Protein AF-A0A1D2X527-F1 (afdb_monomer)

Radius of gyration: 15.73 Å; Cα contacts (8 Å, |Δi|>4): 69; chains: 1; bounding box: 43×43×26 Å

Structure (mmCIF, N/CA/C/O backbone):
data_AF-A0A1D2X527-F1
#
_entry.id   AF-A0A1D2X527-F1
#
loop_
_atom_site.group_PDB
_atom_site.id
_atom_site.type_symbol
_atom_site.label_atom_id
_atom_site.label_alt_id
_atom_site.label_comp_id
_atom_site.label_asym_id
_atom_site.label_entity_id
_atom_site.label_seq_id
_atom_site.pdbx_PDB_ins_code
_atom_site.Cartn_x
_atom_site.Cartn_y
_atom_site.Cartn_z
_atom_site.occupancy
_atom_site.B_iso_or_equiv
_atom_site.auth_seq_id
_atom_site.auth_comp_id
_atom_site.auth_asym_id
_atom_site.auth_atom_id
_atom_site.pdbx_PDB_model_num
ATOM 1 N N . MET A 1 1 ? -6.341 -3.069 7.183 1.00 75.25 1 MET A N 1
ATOM 2 C CA . MET A 1 1 ? -5.343 -4.160 7.015 1.00 75.25 1 MET A CA 1
ATOM 3 C C . MET A 1 1 ? -3.953 -3.573 6.739 1.00 75.25 1 MET A C 1
ATOM 5 O O . MET A 1 1 ? -3.871 -2.488 6.172 1.00 75.25 1 MET A O 1
ATOM 9 N N . LYS A 1 2 ? -2.861 -4.246 7.144 1.00 83.06 2 LYS A N 1
ATOM 10 C CA . LYS A 1 2 ? -1.477 -3.773 6.912 1.00 83.06 2 LYS A CA 1
ATOM 11 C C . LYS A 1 2 ? -0.920 -4.316 5.598 1.00 83.06 2 LYS A C 1
ATOM 13 O O . LYS A 1 2 ? -0.863 -5.528 5.402 1.00 83.06 2 LYS A O 1
ATOM 18 N N . TYR A 1 3 ? -0.449 -3.414 4.747 1.00 86.69 3 TYR A N 1
ATOM 19 C CA . TYR A 1 3 ? 0.144 -3.735 3.454 1.00 86.69 3 TYR A CA 1
ATOM 20 C C . TYR A 1 3 ? 1.537 -3.134 3.338 1.00 86.69 3 TYR A C 1
ATOM 22 O O . TYR A 1 3 ? 1.857 -2.138 3.989 1.00 86.69 3 TYR A O 1
ATOM 30 N N . GLN A 1 4 ? 2.373 -3.740 2.506 1.00 88.50 4 GLN A N 1
ATOM 31 C CA . GLN A 1 4 ? 3.676 -3.200 2.157 1.00 88.50 4 GLN A CA 1
ATOM 32 C C . GLN A 1 4 ? 3.587 -2.468 0.821 1.00 88.50 4 GLN A C 1
ATOM 34 O O . GLN A 1 4 ? 3.071 -3.019 -0.147 1.00 88.50 4 GLN A O 1
ATOM 39 N N . ALA A 1 5 ? 4.099 -1.243 0.753 1.00 90.12 5 ALA A N 1
ATOM 40 C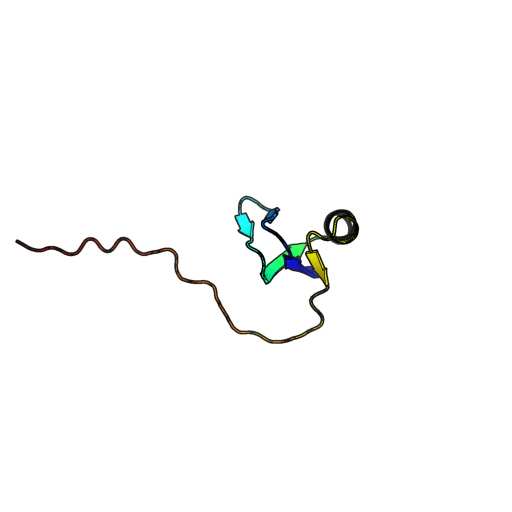 CA . ALA A 1 5 ? 4.195 -0.502 -0.493 1.00 90.12 5 ALA A CA 1
ATOM 41 C C . ALA A 1 5 ? 5.269 -1.132 -1.387 1.00 90.12 5 ALA A C 1
ATOM 43 O O . ALA A 1 5 ? 6.418 -1.282 -0.978 1.00 90.12 5 ALA A O 1
ATOM 44 N N . LEU A 1 6 ? 4.927 -1.484 -2.620 1.00 88.12 6 LEU A N 1
ATOM 45 C CA . LEU A 1 6 ? 5.896 -1.901 -3.637 1.00 88.12 6 LEU A CA 1
ATOM 46 C C . LEU A 1 6 ? 6.446 -0.706 -4.425 1.00 88.12 6 LEU A C 1
ATOM 48 O O . LEU A 1 6 ? 7.499 -0.818 -5.050 1.00 88.12 6 LEU A O 1
ATOM 52 N N . ASN A 1 7 ? 5.764 0.437 -4.346 1.00 86.31 7 ASN A N 1
ATOM 53 C CA . ASN A 1 7 ? 6.109 1.701 -4.991 1.00 86.31 7 ASN A CA 1
ATOM 54 C C . ASN A 1 7 ? 5.902 2.881 -4.027 1.00 86.31 7 ASN A C 1
ATOM 56 O O . ASN A 1 7 ? 5.480 2.691 -2.889 1.00 86.31 7 ASN A O 1
ATOM 60 N N . SER A 1 8 ? 6.196 4.103 -4.477 1.00 86.69 8 SER A N 1
ATOM 61 C CA . SER A 1 8 ? 5.887 5.318 -3.717 1.00 86.69 8 SER A CA 1
ATOM 62 C C . SER A 1 8 ? 4.385 5.614 -3.756 1.00 86.69 8 SER A C 1
ATOM 64 O O . SER A 1 8 ? 3.841 5.898 -4.820 1.00 86.69 8 SER A O 1
ATOM 66 N N . ILE A 1 9 ? 3.712 5.567 -2.607 1.00 86.25 9 ILE A N 1
ATOM 67 C CA . ILE A 1 9 ? 2.259 5.752 -2.483 1.00 86.25 9 ILE A CA 1
ATOM 68 C C . ILE A 1 9 ? 1.971 6.939 -1.579 1.00 86.25 9 ILE A C 1
ATOM 70 O O . ILE A 1 9 ? 2.442 6.994 -0.446 1.00 86.25 9 ILE A O 1
ATOM 74 N N . ARG A 1 10 ? 1.143 7.876 -2.043 1.00 88.56 10 ARG A N 1
ATOM 75 C CA . ARG A 1 10 ? 0.637 8.958 -1.197 1.00 88.56 10 ARG A CA 1
ATOM 76 C C . ARG A 1 10 ? -0.708 8.553 -0.599 1.00 88.56 10 ARG A C 1
ATOM 78 O O . ARG A 1 10 ? -1.676 8.379 -1.330 1.00 88.56 10 ARG A O 1
ATOM 85 N N . HIS A 1 11 ? -0.770 8.406 0.719 1.00 85.00 11 HIS A N 1
ATOM 86 C CA . HIS A 1 11 ? -1.973 7.998 1.438 1.00 85.00 11 HIS A CA 1
ATOM 87 C C . HIS A 1 11 ? -2.110 8.790 2.744 1.00 85.00 11 HIS A C 1
ATOM 89 O O . HIS A 1 11 ? -1.127 8.977 3.457 1.00 85.00 11 HIS A O 1
ATOM 95 N N . ASN A 1 12 ? -3.313 9.291 3.050 1.00 81.44 12 ASN A N 1
ATOM 96 C CA . ASN A 1 12 ? -3.575 10.116 4.242 1.00 81.44 12 ASN A CA 1
ATOM 97 C C . ASN A 1 12 ? -2.609 11.313 4.398 1.00 81.44 12 ASN A C 1
ATOM 99 O O . ASN A 1 12 ? -2.096 11.602 5.474 1.00 81.44 12 ASN A O 1
ATOM 103 N N . GLY A 1 13 ? -2.287 11.981 3.285 1.00 86.19 13 GLY A N 1
ATOM 104 C CA . GLY A 1 13 ? -1.353 13.113 3.275 1.00 86.19 13 GLY A CA 1
ATOM 105 C C . GLY A 1 13 ? 0.125 12.738 3.448 1.00 86.19 13 GLY A C 1
ATOM 106 O O . GLY A 1 13 ? 0.981 13.604 3.268 1.00 86.19 13 GLY A O 1
ATOM 107 N N . LYS A 1 14 ? 0.448 11.465 3.706 1.00 87.38 14 LYS A N 1
ATOM 108 C CA . LYS A 1 14 ? 1.815 10.962 3.869 1.00 87.38 14 LYS A CA 1
ATOM 109 C C . LYS A 1 14 ? 2.280 10.215 2.619 1.00 87.38 14 LYS A C 1
ATOM 111 O O . LYS A 1 14 ? 1.498 9.520 1.976 1.00 87.38 14 LYS A O 1
ATOM 116 N N . LEU A 1 15 ? 3.552 10.371 2.262 1.00 87.88 15 LEU A N 1
ATOM 117 C CA . LEU A 1 15 ? 4.188 9.599 1.196 1.00 87.88 15 LEU A CA 1
ATOM 118 C C . LEU A 1 15 ? 4.893 8.388 1.817 1.00 87.88 15 LEU A C 1
ATOM 120 O O . LEU A 1 15 ? 5.783 8.555 2.645 1.00 87.88 15 LEU A O 1
ATOM 124 N N . PHE A 1 16 ? 4.481 7.192 1.417 1.00 86.69 16 PHE A N 1
ATOM 125 C CA . PHE A 1 16 ? 5.086 5.920 1.787 1.00 86.69 16 PHE A CA 1
ATOM 126 C C . PHE A 1 16 ? 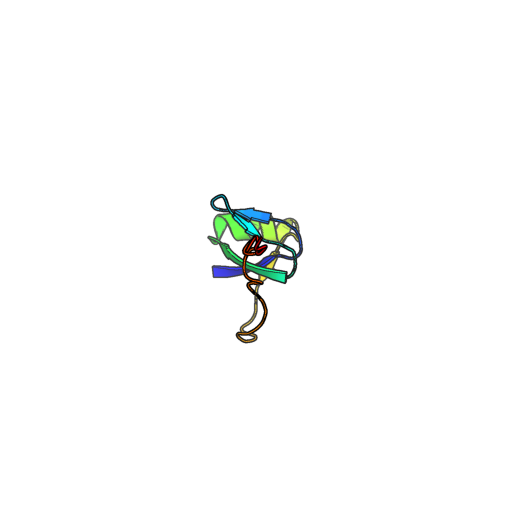5.988 5.470 0.648 1.00 86.69 16 PHE A C 1
ATOM 128 O O . PHE A 1 16 ? 5.535 5.351 -0.487 1.00 86.69 16 PHE A O 1
ATOM 135 N N . SER A 1 17 ? 7.261 5.239 0.935 1.00 86.12 17 SER A N 1
ATOM 136 C CA . SER A 1 17 ? 8.227 4.738 -0.046 1.00 86.12 17 SER A CA 1
ATOM 137 C C . SER A 1 17 ? 8.106 3.226 -0.235 1.00 86.12 17 SER A C 1
ATOM 139 O O . SER A 1 17 ? 7.563 2.520 0.612 1.00 86.12 17 SER A O 1
ATOM 141 N N . LYS A 1 18 ? 8.687 2.697 -1.316 1.00 87.19 18 LYS A N 1
ATOM 142 C CA . LYS A 1 18 ? 8.814 1.248 -1.521 1.00 87.19 18 LYS A CA 1
ATOM 143 C C . LYS A 1 18 ? 9.419 0.560 -0.286 1.00 87.19 18 LYS A C 1
ATOM 145 O O . LYS A 1 18 ? 10.463 0.970 0.213 1.00 87.19 18 LYS A O 1
ATOM 150 N N . GLY A 1 19 ? 8.767 -0.500 0.177 1.00 83.06 19 GLY A N 1
ATOM 151 C CA . GLY A 1 19 ? 9.110 -1.276 1.366 1.00 83.06 19 GLY A CA 1
ATOM 152 C C . GLY A 1 19 ? 8.427 -0.798 2.651 1.00 83.06 19 GLY A C 1
ATOM 153 O O . GLY A 1 19 ? 8.369 -1.574 3.609 1.00 83.06 19 GLY A O 1
ATOM 154 N N . GLU A 1 20 ? 7.873 0.420 2.676 1.00 85.12 20 GLU A N 1
ATOM 155 C CA . GLU A 1 20 ? 7.157 0.945 3.841 1.00 85.12 20 GLU A CA 1
ATOM 156 C C . GLU A 1 20 ? 5.849 0.197 4.079 1.00 85.12 20 GLU A C 1
ATOM 158 O O . GLU A 1 20 ? 5.205 -0.308 3.160 1.00 85.12 20 GLU A O 1
ATOM 163 N N . THR A 1 21 ? 5.447 0.131 5.344 1.00 84.88 21 THR A N 1
ATOM 164 C CA . THR A 1 21 ? 4.158 -0.448 5.721 1.00 84.88 21 THR A CA 1
ATOM 165 C C . THR A 1 21 ? 3.128 0.667 5.833 1.00 84.88 21 THR A C 1
ATOM 167 O O . THR A 1 21 ? 3.366 1.657 6.524 1.00 84.88 21 THR A O 1
ATOM 170 N N . LEU A 1 22 ? 1.980 0.487 5.187 1.00 85.50 22 LEU A N 1
ATOM 171 C CA . LEU A 1 22 ? 0.827 1.368 5.315 1.00 85.50 22 LEU A CA 1
ATOM 172 C C . LEU A 1 22 ? -0.418 0.570 5.696 1.00 85.50 22 LEU A C 1
ATOM 174 O O . LEU A 1 22 ? -0.590 -0.583 5.296 1.00 85.50 22 LEU A O 1
ATOM 178 N N . GLU A 1 23 ? -1.281 1.191 6.492 1.00 87.81 23 GLU A N 1
ATOM 179 C CA . GLU A 1 23 ? -2.613 0.663 6.756 1.00 87.81 23 GLU A CA 1
ATOM 180 C C . GLU A 1 23 ? -3.579 1.188 5.711 1.00 87.81 23 GLU A C 1
ATOM 182 O O . GLU A 1 23 ? -3.646 2.388 5.456 1.00 87.81 23 GLU A O 1
ATOM 187 N N . LEU A 1 24 ? -4.290 0.256 5.086 1.00 85.31 24 LEU A N 1
ATOM 188 C CA . LEU A 1 24 ? -5.298 0.538 4.080 1.00 85.31 24 LEU A CA 1
ATOM 189 C C . LEU A 1 24 ? -6.583 -0.202 4.428 1.00 85.31 24 LEU A C 1
ATOM 191 O O . LEU A 1 24 ? -6.558 -1.332 4.933 1.00 85.31 24 LEU A O 1
ATOM 195 N N . ASP A 1 25 ? -7.691 0.445 4.100 1.00 87.69 25 ASP A N 1
ATOM 196 C CA . ASP A 1 25 ? -9.017 -0.157 4.061 1.00 87.69 25 ASP A CA 1
ATOM 197 C C . ASP A 1 25 ? -9.131 -1.157 2.908 1.00 87.69 25 ASP A C 1
ATOM 199 O O . ASP A 1 25 ? -8.522 -0.949 1.854 1.00 87.69 25 ASP A O 1
ATOM 203 N N . ASP A 1 26 ? -9.942 -2.204 3.068 1.00 82.81 26 ASP A N 1
ATOM 204 C CA . ASP A 1 26 ? -10.119 -3.272 2.071 1.00 82.81 26 ASP A CA 1
ATOM 205 C C . ASP A 1 26 ? -10.511 -2.735 0.687 1.00 82.81 26 ASP A C 1
ATOM 207 O O . ASP A 1 26 ? -9.991 -3.184 -0.337 1.00 82.81 26 ASP A O 1
ATOM 211 N N . LYS A 1 27 ? -11.340 -1.686 0.650 1.00 84.69 27 LYS A N 1
ATOM 212 C CA . LYS A 1 27 ? -11.753 -1.029 -0.598 1.00 84.69 27 LYS A CA 1
ATOM 213 C C . LYS A 1 27 ? -10.580 -0.373 -1.336 1.00 84.69 27 LYS A C 1
ATOM 215 O O . LYS A 1 27 ? -10.474 -0.488 -2.553 1.00 84.69 27 LYS A O 1
ATOM 220 N N . THR A 1 28 ? -9.695 0.307 -0.608 1.00 83.69 28 THR A N 1
ATOM 221 C CA . THR A 1 28 ? -8.523 0.988 -1.188 1.00 83.69 28 THR A CA 1
ATOM 222 C C . THR A 1 28 ? -7.420 -0.014 -1.518 1.00 83.69 28 THR A C 1
ATOM 224 O O . THR A 1 28 ? -6.743 0.108 -2.540 1.00 83.69 28 THR A O 1
ATOM 227 N N . ALA A 1 29 ? -7.257 -1.032 -0.672 1.00 86.06 29 ALA A N 1
ATOM 228 C CA . ALA A 1 29 ? -6.287 -2.092 -0.870 1.00 86.06 29 ALA A CA 1
ATOM 229 C C . ALA A 1 29 ? -6.576 -2.908 -2.133 1.00 86.06 29 ALA A C 1
ATOM 231 O O . ALA A 1 29 ? -5.635 -3.206 -2.858 1.00 86.06 29 ALA A O 1
ATOM 232 N N . GLY A 1 30 ? -7.842 -3.203 -2.447 1.00 87.69 30 GLY A N 1
ATOM 233 C CA . GLY A 1 30 ? -8.208 -3.948 -3.657 1.00 87.69 30 GLY A CA 1
ATOM 234 C C . GLY A 1 30 ? -7.675 -3.306 -4.941 1.00 87.69 30 GLY A C 1
ATOM 235 O O . GLY A 1 30 ? -6.983 -3.960 -5.720 1.00 87.69 30 GL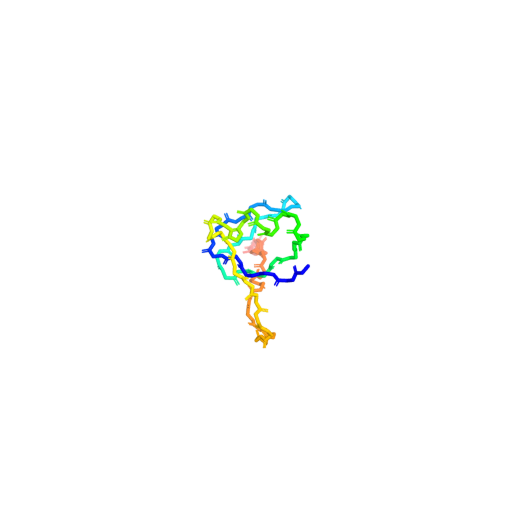Y A O 1
ATOM 236 N N . SER A 1 31 ? -7.906 -2.004 -5.124 1.00 88.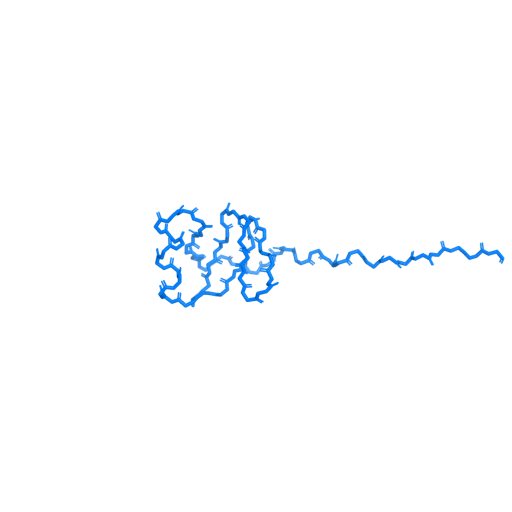00 31 SER A N 1
ATOM 237 C CA . SER A 1 31 ? -7.419 -1.273 -6.303 1.00 88.00 31 SER A CA 1
ATOM 238 C C . SER A 1 31 ? -5.891 -1.195 -6.357 1.00 88.00 31 SER A C 1
ATOM 240 O O . SER A 1 31 ? -5.292 -1.324 -7.424 1.00 88.00 31 SER A O 1
ATOM 242 N N . LEU A 1 32 ? -5.238 -1.005 -5.207 1.00 85.12 32 LEU A N 1
ATOM 243 C CA . LEU A 1 32 ? -3.778 -0.913 -5.128 1.00 85.12 32 LEU A CA 1
ATOM 244 C C . LEU A 1 32 ? -3.090 -2.277 -5.295 1.00 85.12 32 LEU A C 1
ATOM 246 O O . LEU A 1 32 ? -2.003 -2.334 -5.868 1.00 85.12 32 LEU A O 1
ATOM 250 N N . LEU A 1 33 ? -3.711 -3.363 -4.832 1.00 87.75 33 LEU A N 1
ATOM 251 C CA . LEU A 1 33 ? -3.265 -4.739 -5.066 1.00 87.75 33 LEU A CA 1
ATOM 252 C C . LEU A 1 33 ? -3.402 -5.100 -6.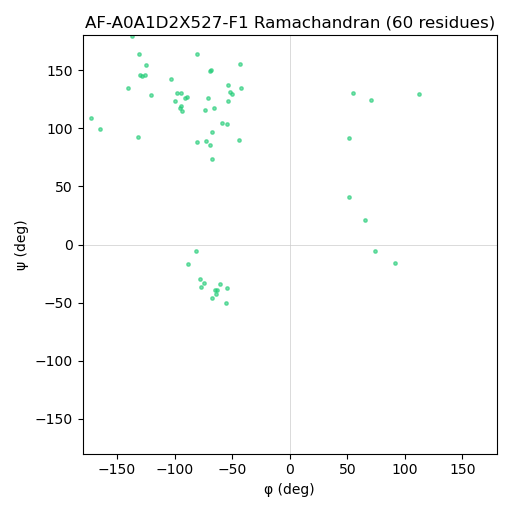543 1.00 87.75 33 LEU A C 1
ATOM 254 O O . LEU A 1 33 ? -2.449 -5.607 -7.127 1.00 87.75 33 LEU A O 1
ATOM 258 N N . ALA A 1 34 ? -4.543 -4.776 -7.161 1.00 88.38 34 ALA A N 1
ATOM 259 C CA . ALA A 1 34 ? -4.773 -5.007 -8.586 1.00 88.38 34 ALA A CA 1
ATOM 260 C C . ALA A 1 34 ? -3.759 -4.255 -9.465 1.00 88.38 34 ALA A C 1
ATOM 262 O O . ALA A 1 34 ? -3.327 -4.764 -10.494 1.00 88.38 34 ALA A O 1
ATOM 263 N N . CYS A 1 35 ? -3.332 -3.068 -9.029 1.00 86.00 35 CYS A N 1
ATOM 264 C CA . CYS A 1 35 ? -2.308 -2.280 -9.710 1.00 86.00 35 CYS A CA 1
ATOM 265 C C . CYS A 1 35 ? -0.863 -2.729 -9.393 1.00 86.00 35 CYS A C 1
ATOM 267 O O . CYS A 1 35 ? 0.084 -2.162 -9.937 1.00 86.00 35 CYS A O 1
ATOM 269 N N . GLY A 1 36 ? -0.659 -3.685 -8.478 1.00 86.25 36 GLY A N 1
ATOM 270 C CA . GLY A 1 36 ? 0.674 -4.083 -8.006 1.00 86.25 36 GLY A CA 1
ATOM 271 C C . GLY A 1 36 ? 1.415 -2.979 -7.239 1.00 86.25 36 GLY A C 1
ATOM 272 O O . GLY A 1 36 ? 2.641 -2.991 -7.141 1.00 86.25 36 GLY A O 1
ATOM 273 N N . ALA A 1 37 ? 0.691 -1.993 -6.704 1.00 86.88 37 ALA A N 1
ATOM 274 C CA . ALA A 1 37 ? 1.270 -0.908 -5.920 1.00 86.88 37 ALA A CA 1
ATOM 275 C C . ALA A 1 37 ? 1.610 -1.352 -4.491 1.00 86.88 37 ALA A C 1
ATOM 277 O O . ALA A 1 37 ? 2.553 -0.828 -3.898 1.00 86.88 37 ALA A O 1
ATOM 278 N N . ILE A 1 38 ? 0.871 -2.321 -3.945 1.00 89.06 38 ILE A N 1
ATOM 279 C CA . ILE A 1 38 ? 1.066 -2.869 -2.598 1.00 89.06 38 ILE A CA 1
ATOM 280 C C . ILE A 1 38 ? 1.091 -4.399 -2.609 1.00 89.06 38 ILE A C 1
ATOM 282 O O . ILE A 1 38 ? 0.618 -5.024 -3.553 1.00 89.06 38 ILE A O 1
ATOM 286 N N . ALA A 1 39 ? 1.585 -4.993 -1.524 1.00 87.25 39 ALA A N 1
ATOM 287 C CA . ALA A 1 39 ? 1.523 -6.425 -1.251 1.00 87.25 39 ALA A CA 1
ATOM 288 C C . ALA A 1 39 ? 0.947 -6.696 0.152 1.00 87.25 39 ALA A C 1
ATOM 290 O O . ALA A 1 39 ? 1.205 -5.915 1.079 1.00 87.25 39 ALA A O 1
ATOM 291 N N . PRO A 1 40 ? 0.180 -7.787 0.348 1.00 81.56 40 PRO A N 1
ATOM 292 C CA . PRO A 1 40 ? -0.277 -8.193 1.670 1.00 81.56 40 PRO A CA 1
ATOM 293 C C . PRO A 1 40 ? 0.939 -8.592 2.504 1.00 81.56 40 PRO A C 1
ATOM 295 O O . PRO A 1 40 ? 1.669 -9.524 2.164 1.00 81.56 40 PRO A O 1
ATOM 298 N N . LYS A 1 41 ? 1.188 -7.868 3.599 1.00 71.12 41 LYS A N 1
ATOM 299 C CA . LYS A 1 41 ? 2.323 -8.165 4.469 1.00 71.12 41 LYS A CA 1
ATOM 300 C C . LYS A 1 41 ? 1.925 -9.328 5.377 1.00 71.12 41 LYS A C 1
ATOM 302 O O . LYS A 1 41 ? 1.384 -9.121 6.463 1.00 71.12 41 LYS A O 1
ATOM 307 N N . ALA A 1 42 ? 2.149 -10.558 4.910 1.00 54.97 42 ALA A N 1
ATOM 308 C CA . ALA A 1 42 ? 2.126 -11.732 5.776 1.00 54.97 42 ALA A CA 1
ATOM 309 C C . ALA A 1 42 ? 3.064 -11.446 6.956 1.00 54.97 42 ALA A C 1
ATOM 311 O O . ALA A 1 42 ? 4.149 -10.911 6.746 1.00 54.97 42 ALA A O 1
ATOM 312 N N . LYS A 1 43 ? 2.599 -11.693 8.185 1.00 49.16 43 LYS A N 1
ATOM 313 C CA . LYS A 1 43 ? 3.261 -11.351 9.453 1.00 49.16 43 LYS A CA 1
ATOM 314 C C . LYS A 1 43 ? 4.763 -11.691 9.437 1.00 49.16 43 LYS A C 1
ATOM 316 O O . LYS A 1 43 ? 5.151 -12.773 9.845 1.00 49.16 43 LYS A O 1
ATOM 321 N N . ALA A 1 44 ? 5.596 -10.756 9.010 1.00 43.88 44 ALA A N 1
ATOM 322 C CA . ALA A 1 44 ? 7.041 -10.834 9.110 1.00 43.88 44 ALA A CA 1
ATOM 323 C C . ALA A 1 44 ? 7.493 -9.503 9.698 1.00 43.88 44 ALA A C 1
ATOM 325 O O . ALA A 1 44 ? 7.568 -8.482 9.015 1.00 43.88 44 ALA A O 1
ATOM 326 N N . GLU A 1 45 ? 7.584 -9.565 11.022 1.00 42.56 45 GLU A N 1
ATOM 327 C CA . GLU A 1 45 ? 8.530 -8.883 11.891 1.00 42.56 45 GLU A CA 1
ATOM 328 C C . GLU A 1 45 ? 8.652 -7.353 11.805 1.00 42.56 45 GLU A C 1
ATOM 330 O O . GLU A 1 45 ? 8.793 -6.699 10.771 1.00 42.56 45 GLU A O 1
ATOM 335 N N . LYS A 1 46 ? 8.583 -6.779 13.009 1.00 52.88 46 LYS A N 1
ATOM 336 C CA . LYS A 1 46 ? 9.154 -5.484 13.352 1.00 52.88 46 LYS A CA 1
ATOM 337 C C . LYS A 1 46 ? 10.563 -5.366 12.757 1.00 52.88 46 LYS A C 1
ATOM 339 O O . LYS A 1 46 ? 11.264 -6.359 12.647 1.00 52.88 46 LYS A O 1
ATOM 344 N N . GLU A 1 47 ? 10.965 -4.113 12.553 1.00 49.59 47 GLU A N 1
ATOM 345 C CA . GLU A 1 47 ? 12.346 -3.626 12.441 1.00 49.59 47 GLU A CA 1
ATOM 346 C C . GLU A 1 47 ? 12.744 -3.109 11.045 1.00 49.59 47 GLU A C 1
ATOM 348 O O . GLU A 1 47 ? 12.548 -3.753 10.022 1.00 49.59 47 GLU A O 1
ATOM 353 N N . LYS A 1 48 ? 13.317 -1.896 11.055 1.00 44.62 48 LYS A N 1
ATOM 354 C CA . LYS A 1 48 ? 13.779 -1.046 9.939 1.00 44.62 48 LYS A CA 1
ATOM 355 C C . LYS A 1 48 ? 12.683 -0.413 9.063 1.00 44.62 48 LYS A C 1
ATOM 357 O O . LYS A 1 48 ? 11.890 -1.088 8.438 1.00 44.62 48 LYS A O 1
ATOM 362 N N . ALA A 1 49 ? 12.617 0.899 8.871 1.00 46.34 49 ALA A N 1
ATOM 363 C CA . ALA A 1 49 ? 13.442 1.995 9.352 1.00 46.34 49 ALA A CA 1
ATOM 364 C C . ALA A 1 49 ? 12.659 3.293 9.110 1.00 46.34 49 ALA A C 1
ATOM 366 O O . ALA A 1 49 ? 12.694 3.844 8.011 1.00 46.34 49 ALA A O 1
ATOM 367 N N . ALA A 1 50 ? 12.004 3.823 10.143 1.00 45.84 50 ALA A N 1
ATOM 368 C CA . ALA A 1 50 ? 11.742 5.253 10.177 1.00 45.84 50 ALA A CA 1
ATOM 369 C C . ALA A 1 50 ? 13.103 5.925 10.392 1.00 45.84 50 ALA A C 1
ATOM 371 O O . ALA A 1 50 ? 13.529 6.139 11.526 1.00 45.84 50 ALA A O 1
ATOM 372 N N . LYS A 1 51 ? 13.846 6.168 9.303 1.00 49.38 51 LYS A N 1
ATOM 373 C CA . LYS A 1 51 ? 14.967 7.107 9.354 1.00 49.38 51 LYS A CA 1
ATOM 374 C C . LYS A 1 51 ? 14.382 8.409 9.913 1.00 49.38 51 LYS A C 1
ATOM 376 O O . LYS A 1 51 ? 13.391 8.878 9.344 1.00 49.38 51 LYS A O 1
ATOM 381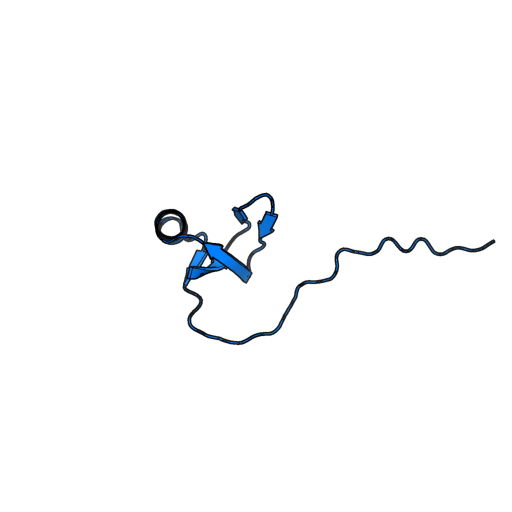 N N . PRO A 1 52 ? 14.910 8.952 11.024 1.00 42.91 52 PRO A N 1
ATOM 382 C CA . PRO A 1 52 ? 14.445 10.235 11.515 1.00 42.91 52 PRO A CA 1
ATOM 383 C C . PRO A 1 52 ? 14.556 11.228 10.359 1.00 42.91 52 PRO A C 1
ATOM 385 O O . PRO A 1 52 ? 15.527 11.194 9.595 1.00 42.91 52 PRO A O 1
ATOM 388 N N . ALA A 1 53 ? 13.530 12.065 10.19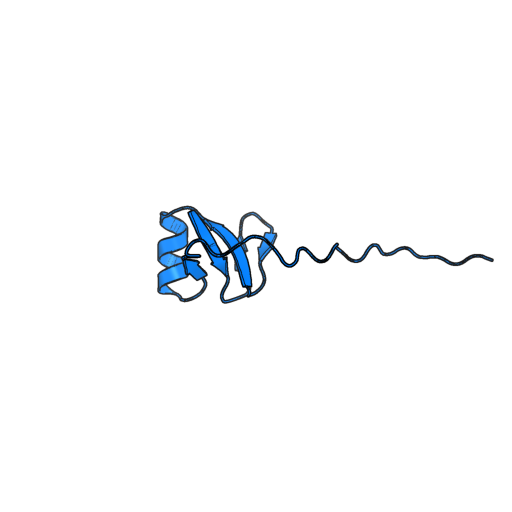2 1.00 50.88 53 ALA A N 1
AT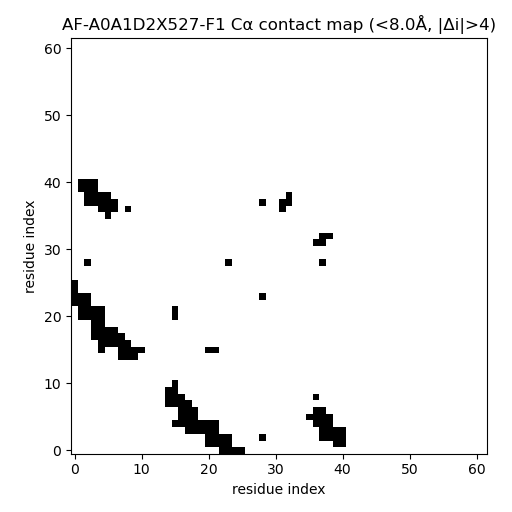OM 389 C CA . ALA A 1 53 ? 13.648 13.266 9.378 1.00 50.88 53 ALA A CA 1
ATOM 390 C C . ALA A 1 53 ? 15.008 13.909 9.699 1.00 50.88 53 ALA A C 1
ATOM 392 O O . ALA A 1 53 ? 15.360 13.941 10.881 1.00 50.88 53 ALA A O 1
ATOM 393 N N . PRO A 1 54 ? 15.808 14.354 8.713 1.00 47.22 54 PRO A N 1
ATOM 394 C CA . PRO A 1 54 ? 17.080 14.978 9.028 1.00 47.22 54 PRO A CA 1
ATOM 395 C C . PRO A 1 54 ? 16.797 16.193 9.914 1.00 47.22 54 PRO A C 1
ATOM 397 O O . PRO A 1 54 ? 16.304 17.217 9.440 1.00 47.22 54 PRO A O 1
ATOM 400 N N . GLU A 1 55 ? 17.080 16.065 11.213 1.00 47.34 55 GLU A N 1
ATOM 401 C CA . GLU A 1 55 ? 17.256 17.196 12.106 1.00 47.34 55 GLU A CA 1
ATOM 402 C C . GLU A 1 55 ? 18.331 18.057 11.449 1.00 47.34 55 GLU A C 1
ATOM 404 O O . GLU A 1 55 ? 19.519 17.727 11.474 1.00 47.34 55 GLU A O 1
ATOM 409 N N . ARG A 1 56 ? 17.931 19.168 10.825 1.00 50.44 56 ARG A N 1
ATOM 410 C CA . ARG A 1 56 ? 18.857 20.253 10.509 1.00 50.44 56 ARG A CA 1
ATOM 411 C C . ARG A 1 56 ? 19.296 20.878 11.837 1.00 50.44 56 ARG A C 1
ATOM 413 O O . ARG A 1 56 ? 18.874 21.974 12.186 1.00 50.44 56 ARG A O 1
ATOM 420 N N . LYS A 1 57 ? 20.156 20.181 12.586 1.00 43.88 57 LYS A 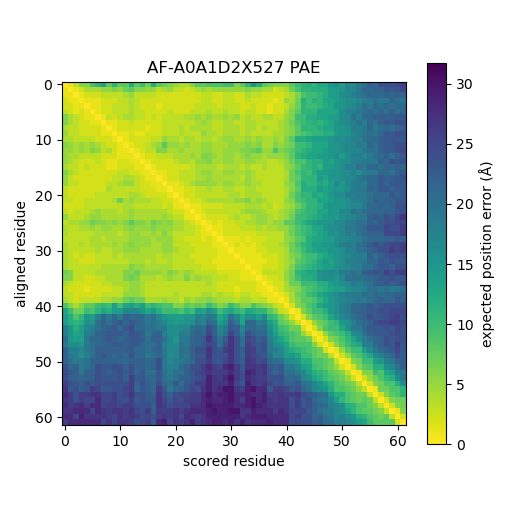N 1
ATOM 421 C CA . LYS A 1 57 ? 21.023 20.803 13.588 1.00 43.88 57 LYS A CA 1
ATOM 422 C C . LYS A 1 57 ? 22.111 21.557 12.836 1.00 43.88 57 LYS A C 1
ATOM 424 O O . LYS A 1 57 ? 23.177 21.018 12.551 1.00 43.88 57 LYS A O 1
ATOM 429 N N . GLY A 1 58 ? 21.831 22.815 12.514 1.00 48.75 58 GLY A N 1
ATOM 430 C CA . GLY A 1 58 ? 22.882 23.785 12.245 1.00 48.75 58 GLY A CA 1
ATOM 431 C C . GLY A 1 58 ? 23.642 24.051 13.543 1.00 48.75 58 GLY A C 1
ATOM 432 O O . GLY A 1 58 ? 23.191 24.833 14.372 1.00 48.75 58 GLY A O 1
ATOM 433 N N . LYS A 1 59 ? 24.770 23.363 13.739 1.00 49.75 59 LYS A N 1
ATOM 434 C CA . LYS A 1 59 ? 25.830 23.772 14.667 1.00 49.75 59 LYS A CA 1
ATOM 435 C C . LYS A 1 59 ? 26.883 24.545 13.871 1.00 49.75 59 LYS A C 1
ATOM 437 O O . LYS A 1 59 ? 27.502 23.951 12.998 1.00 49.75 59 LYS A O 1
ATOM 442 N N . ASN A 1 60 ? 27.078 25.821 14.196 1.00 52.16 60 ASN A N 1
ATOM 443 C CA . ASN A 1 60 ? 28.386 26.478 14.362 1.00 52.16 60 ASN A CA 1
ATOM 444 C C . ASN A 1 60 ? 28.093 27.887 14.919 1.00 52.16 60 ASN A C 1
ATOM 446 O O . ASN A 1 60 ? 27.396 28.651 14.264 1.00 52.16 60 ASN A O 1
ATOM 450 N N . SER A 1 61 ? 28.376 28.227 16.178 1.00 48.25 61 SER A N 1
ATOM 451 C CA . SER A 1 61 ? 29.706 28.429 16.776 1.00 48.25 61 SER A CA 1
ATOM 452 C C . SER A 1 61 ? 30.571 29.395 15.963 1.00 48.25 61 SER A C 1
ATOM 454 O O . SER A 1 61 ? 31.310 28.960 15.081 1.00 48.25 61 SER A O 1
ATOM 456 N N . LYS A 1 62 ? 30.501 30.686 16.303 1.00 52.59 62 LYS A N 1
ATOM 457 C CA . LYS A 1 62 ? 31.677 31.536 16.519 1.00 52.59 62 LYS A CA 1
ATOM 458 C C . LYS A 1 62 ? 31.317 32.697 17.435 1.00 52.59 62 LYS A C 1
ATOM 460 O O . LYS A 1 62 ? 30.203 33.231 17.256 1.00 52.59 62 LYS A O 1
#

Solvent-accessible surface area (backbone atoms only — not comparable to full-atom values): 4067 Å² total; per-residue (Å²): 90,63,28,26,26,65,36,77,43,80,54,96,96,41,77,38,47,58,72,35,77,47,78,39,53,72,77,61,40,52,61,33,45,76,68,58,39,35,42,81,54,70,94,71,73,87,81,89,76,87,70,72,75,83,77,83,75,84,82,76,92,132

Secondary structure (DSSP, 8-state):
-EEEESS-EEETTEEEPTT-EEE--HHHHHHHHHTTSEEE--S-------------------

pLDDT: mean 72.94, std 18.0, range [42.56, 90.12]

Sequence (62 aa):
MKYQALNSIRHNGKLFSKGETLELDDKTAGSLLACGAIAPKAKAEKEKAAKPAPERKGKNSK

Foldseek 3Di:
DKKAFCAFDQDPNDTAHHRGIDDDDPVVVVVCVVVVRIGHPDDDDDDDDPPDDPPPPPDDDD

Mean predicted aligned error: 11.67 Å

Nearest PDB structures (foldseek):
  7ane-assembly1_Ar  TM=8.240E-01  e=3.834E-01  Leishmania major
  2hjq-assembly1_A  TM=6.115E-01  e=4.382E-01  Bacillus subtilis
  7x75-assembly1_D  TM=3.848E-01  e=5.918E+00  Streptomyces coelicolor A3(2)